Protein AF-A0A7Z9YW79-F1 (afdb_monomer)

Mean predicted aligned error: 13.98 Å

Sequence (131 aa):
MKKTGNQCSVFAILTVLTITLYAGISFAAVNHSIHIEWDYDQSSAPTGLELESYRLYEDGVQICEFDRPYDFEGDCVFVSDNGLYNFNLTAVFNDGSESPLSEAFPFLLGPKKANTGVILAVLGLLLNKSI

Nearest PDB structures (foldseek):
  2uve-assembly1_A  TM=6.563E-01  e=3.301E-03  Yersinia enterocolitica
  6q9m-assembly1_A  TM=6.237E-01  e=2.389E-03  Drosophila melanogaster
  6q9m-assembly2_B  TM=6.297E-01  e=2.559E-02  Drosophila melanogaster
  8fn9-assembly2_D  TM=6.567E-01  e=4.886E-02  Homo sapiens
  3d48-assembly1_R  TM=5.553E-01  e=1.309E+00  Homo sapiens

Foldseek 3Di:
DDDPPDPVPPVVVVVVVVVVVPPDPDQFWDKDKDKDFADDDQVPDPPPWGFQWKFKDWQRHTFDIGRDRPGRMDMGIGIDGFAKTWMWMWTAIPVRDIDDIDPTDIDTRDDPPPPPPDPPPPVPPPPDDDD

pLDDT: mean 79.61, std 21.06, range [38.88, 98.44]

Solvent-accessible surface area (backbone atoms only — not comparable to full-atom values): 8480 Å² total; per-residue (Å²): 138,83,88,87,81,66,78,73,60,58,60,57,51,58,55,54,56,59,58,58,74,67,70,69,86,76,70,70,64,40,83,47,75,47,78,51,73,61,86,78,70,74,84,74,50,58,93,95,53,48,77,41,26,34,39,37,23,52,77,82,42,79,65,46,73,44,77,52,62,87,58,50,61,51,78,44,71,41,77,44,54,70,42,78,43,41,33,33,41,27,47,28,29,74,86,74,49,67,51,74,72,47,81,71,47,78,47,75,43,65,78,77,78,74,81,82,73,72,86,71,69,73,82,70,72,83,81,80,79,91,130

Radius of gyration: 26.99 Å; Cα contacts (8 Å, |Δi|>4): 161; chains: 1; bounding box: 80×48×76 Å

Structure (mmCIF, N/CA/C/O backbone):
data_AF-A0A7Z9YW79-F1
#
_entry.id   AF-A0A7Z9YW79-F1
#
loop_
_atom_site.group_PDB
_atom_site.id
_atom_site.type_symbol
_atom_site.label_atom_id
_atom_site.label_alt_id
_atom_site.label_comp_id
_atom_site.label_asym_id
_atom_site.label_entity_id
_atom_site.label_seq_id
_atom_site.pdbx_PDB_ins_code
_atom_site.Cartn_x
_atom_site.Cartn_y
_atom_site.Cartn_z
_atom_site.occupancy
_atom_site.B_iso_or_equiv
_atom_site.auth_seq_id
_atom_site.auth_comp_id
_atom_site.auth_asym_id
_atom_site.auth_atom_id
_atom_site.pdbx_PDB_model_num
ATOM 1 N N . MET A 1 1 ? 9.057 -32.052 60.465 1.00 40.25 1 MET A N 1
ATOM 2 C CA . MET A 1 1 ? 8.273 -32.340 59.243 1.00 40.25 1 MET A CA 1
ATOM 3 C C . MET A 1 1 ? 7.544 -31.063 58.830 1.00 40.25 1 MET A C 1
ATOM 5 O O . MET A 1 1 ? 6.591 -30.682 59.493 1.00 40.25 1 MET A O 1
ATOM 9 N N . LYS A 1 2 ? 8.062 -30.326 57.836 1.00 44.72 2 LYS A N 1
ATOM 10 C CA . LYS A 1 2 ? 7.482 -29.058 57.352 1.00 44.72 2 LYS A CA 1
ATOM 11 C C . LYS A 1 2 ? 6.500 -29.362 56.218 1.00 44.72 2 LYS A C 1
ATOM 13 O O . LYS A 1 2 ? 6.879 -29.988 55.235 1.00 44.72 2 LYS A O 1
ATOM 18 N N . LYS A 1 3 ? 5.245 -28.940 56.383 1.00 45.25 3 LYS A N 1
ATOM 19 C CA . LYS A 1 3 ? 4.176 -29.051 55.383 1.00 45.25 3 LYS A CA 1
ATOM 20 C C . LYS A 1 3 ? 4.346 -27.912 54.369 1.00 45.25 3 LYS A C 1
ATOM 22 O O . LYS A 1 3 ? 3.938 -26.786 54.628 1.00 45.25 3 LYS A O 1
ATOM 27 N N . THR A 1 4 ? 4.987 -28.192 53.241 1.00 52.16 4 THR A N 1
ATOM 28 C CA . THR A 1 4 ? 5.019 -27.316 52.060 1.00 52.16 4 THR A CA 1
ATOM 29 C C . THR A 1 4 ? 4.019 -27.841 51.042 1.00 52.16 4 THR A C 1
ATOM 31 O O . THR A 1 4 ? 4.338 -28.687 50.217 1.00 52.16 4 THR A O 1
ATOM 34 N N . GLY A 1 5 ? 2.789 -27.350 51.123 1.00 55.81 5 GLY A N 1
ATOM 35 C CA . GLY A 1 5 ? 1.765 -27.540 50.104 1.00 55.81 5 GLY A CA 1
ATOM 36 C C . GLY A 1 5 ? 0.902 -26.293 50.107 1.00 55.81 5 GLY A C 1
ATOM 37 O O . GLY A 1 5 ? 0.227 -26.070 51.103 1.00 55.81 5 GLY A O 1
ATOM 38 N N . ASN A 1 6 ? 1.064 -25.443 49.083 1.00 52.88 6 ASN A N 1
ATOM 39 C CA . ASN A 1 6 ? 0.060 -24.488 48.566 1.00 52.88 6 ASN A CA 1
ATOM 40 C C . ASN A 1 6 ? 0.645 -23.409 47.629 1.00 52.88 6 ASN A C 1
ATOM 42 O O . ASN A 1 6 ? -0.121 -22.697 46.988 1.00 52.88 6 ASN A O 1
ATOM 46 N N . GLN A 1 7 ? 1.970 -23.288 47.472 1.00 54.00 7 GLN A N 1
ATOM 47 C CA . GLN A 1 7 ? 2.552 -22.230 46.623 1.00 54.00 7 GLN A CA 1
ATOM 48 C C . GLN A 1 7 ? 2.420 -22.453 45.106 1.00 54.00 7 GLN A C 1
ATOM 50 O O . GLN A 1 7 ? 2.498 -21.494 44.348 1.00 54.00 7 GLN A O 1
ATOM 55 N N . CYS A 1 8 ? 2.142 -23.677 44.650 1.00 51.34 8 CYS A N 1
ATOM 56 C C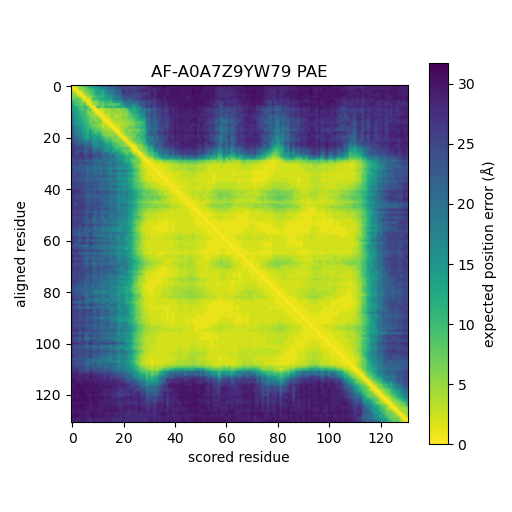A . CYS A 1 8 ? 1.945 -23.964 43.223 1.00 51.34 8 CYS A CA 1
ATOM 57 C C . CYS A 1 8 ? 0.544 -23.547 42.720 1.00 51.34 8 CYS A C 1
ATOM 59 O O . CYS A 1 8 ? 0.366 -23.246 41.546 1.00 51.34 8 CYS A O 1
ATOM 61 N N . SER A 1 9 ? -0.451 -23.471 43.616 1.00 54.72 9 SER A N 1
ATOM 62 C CA . SER A 1 9 ? -1.851 -23.231 43.235 1.00 54.72 9 SER A CA 1
ATOM 63 C C . SER A 1 9 ? -2.187 -21.754 43.014 1.00 54.72 9 SER A C 1
ATOM 65 O O . SER A 1 9 ? -3.084 -21.449 42.239 1.00 54.72 9 SER A O 1
ATOM 67 N N . VAL A 1 10 ? -1.491 -20.828 43.680 1.00 58.31 10 VAL A N 1
ATOM 68 C CA . VAL A 1 10 ? -1.829 -19.391 43.636 1.00 58.31 10 VAL A CA 1
ATOM 69 C C . VAL A 1 10 ? -1.317 -18.728 42.349 1.00 58.31 10 VAL A C 1
ATOM 71 O O . VAL A 1 10 ? -2.025 -17.921 41.752 1.00 58.31 10 VAL A O 1
ATOM 74 N N . PHE A 1 11 ? -0.133 -19.124 41.865 1.00 53.88 11 PHE A N 1
ATOM 75 C CA . PHE A 1 11 ? 0.433 -18.634 40.598 1.00 53.88 11 PHE A CA 1
ATOM 76 C C . PHE A 1 11 ? -0.348 -19.113 39.366 1.00 53.88 11 PHE A C 1
ATOM 78 O O . PHE A 1 11 ? -0.486 -18.367 38.396 1.00 53.88 11 PHE A O 1
ATOM 85 N N . ALA A 1 12 ? -0.905 -20.326 39.417 1.00 56.19 12 ALA A N 1
ATOM 86 C CA . ALA A 1 12 ? -1.736 -20.867 38.343 1.00 56.19 12 ALA A CA 1
ATOM 87 C C . ALA A 1 12 ? -3.083 -20.129 38.221 1.00 56.19 12 ALA A C 1
ATOM 89 O O . ALA A 1 12 ? -3.566 -19.898 37.121 1.00 56.19 12 ALA A O 1
ATOM 90 N N . ILE A 1 13 ? -3.678 -19.702 39.338 1.00 56.38 13 ILE A N 1
ATOM 91 C CA . ILE A 1 13 ? -4.966 -18.989 39.325 1.00 56.38 13 ILE A CA 1
ATOM 92 C C . ILE A 1 13 ? -4.789 -17.537 38.851 1.00 56.38 13 ILE A C 1
ATOM 94 O O . ILE A 1 13 ? -5.606 -17.040 38.078 1.00 56.38 13 ILE A O 1
ATOM 98 N N . LEU A 1 14 ? -3.704 -16.867 39.261 1.00 55.09 14 LEU A N 1
ATOM 99 C CA . LEU A 1 14 ? -3.438 -15.473 38.882 1.00 55.09 14 LEU A CA 1
ATOM 100 C C . LEU A 1 14 ? -3.125 -15.312 37.383 1.00 55.09 14 LEU A C 1
ATOM 102 O O . LEU A 1 14 ? -3.473 -14.291 36.801 1.00 55.09 14 LEU A O 1
ATOM 106 N N . THR A 1 15 ? -2.504 -16.320 36.760 1.00 56.28 15 THR A N 1
ATOM 107 C CA . THR A 1 15 ? -2.198 -16.337 35.316 1.00 56.28 15 THR A CA 1
ATOM 108 C C . THR A 1 15 ? -3.417 -16.666 34.453 1.00 56.28 15 THR A C 1
ATOM 110 O O . THR A 1 15 ? -3.565 -16.111 33.370 1.00 56.28 15 THR A O 1
ATOM 113 N N . VAL A 1 16 ? -4.336 -17.507 34.935 1.00 57.16 16 VAL A N 1
ATOM 114 C CA . VAL A 1 16 ? -5.596 -17.795 34.227 1.00 57.16 16 VAL A CA 1
ATOM 115 C C . VAL A 1 16 ? -6.526 -16.573 34.221 1.00 57.16 16 VAL A C 1
ATOM 117 O O . VAL A 1 16 ? -7.151 -16.294 33.200 1.00 57.16 16 VAL A O 1
ATOM 120 N N . LEU A 1 17 ? -6.570 -15.796 35.313 1.00 55.25 17 LEU A N 1
ATOM 121 C CA . LEU A 1 17 ? -7.450 -14.624 35.424 1.00 55.25 17 LEU A CA 1
ATOM 122 C C . LEU A 1 17 ? -7.054 -13.473 34.475 1.00 55.25 17 LEU A C 1
ATOM 124 O O . LEU A 1 17 ? -7.922 -12.795 33.923 1.00 55.25 17 LEU A O 1
ATOM 128 N N . THR A 1 18 ? -5.752 -13.259 34.260 1.00 55.28 18 THR A N 1
ATOM 129 C CA . THR A 1 18 ? -5.232 -12.232 33.339 1.00 55.28 18 THR A CA 1
ATOM 130 C C . THR A 1 18 ? -5.435 -12.594 31.870 1.00 55.28 18 THR A C 1
ATOM 132 O O . THR A 1 18 ? -5.674 -11.698 31.065 1.00 55.28 18 THR A O 1
ATOM 135 N N . ILE A 1 19 ? -5.420 -13.885 31.517 1.00 55.50 19 ILE A N 1
ATOM 136 C CA . ILE A 1 19 ? -5.694 -14.350 30.146 1.00 55.50 19 ILE A CA 1
ATOM 137 C C . ILE A 1 19 ? -7.188 -14.205 29.802 1.00 55.50 19 ILE A C 1
ATOM 139 O O . ILE A 1 19 ? -7.526 -13.833 28.682 1.00 55.50 19 ILE A O 1
ATOM 143 N N . THR A 1 20 ? -8.099 -14.413 30.762 1.00 53.06 20 THR A N 1
ATOM 144 C CA . THR A 1 20 ? -9.549 -14.269 30.520 1.00 53.06 20 THR A CA 1
ATOM 145 C C . THR A 1 20 ? -10.034 -12.824 30.377 1.00 53.06 20 THR A C 1
ATOM 147 O O . THR A 1 20 ? -11.061 -12.602 29.746 1.00 53.06 20 THR A O 1
ATOM 150 N N . LEU A 1 21 ? -9.314 -11.834 30.917 1.00 50.28 21 LEU A N 1
ATOM 151 C CA . LEU A 1 21 ? -9.685 -10.412 30.800 1.00 50.28 21 LEU A CA 1
ATOM 152 C C . LEU A 1 21 ? -9.314 -9.785 29.446 1.00 50.28 21 LEU A C 1
ATOM 154 O O . LEU A 1 21 ? -9.836 -8.728 29.110 1.00 50.28 21 LEU A O 1
ATOM 158 N N . TYR A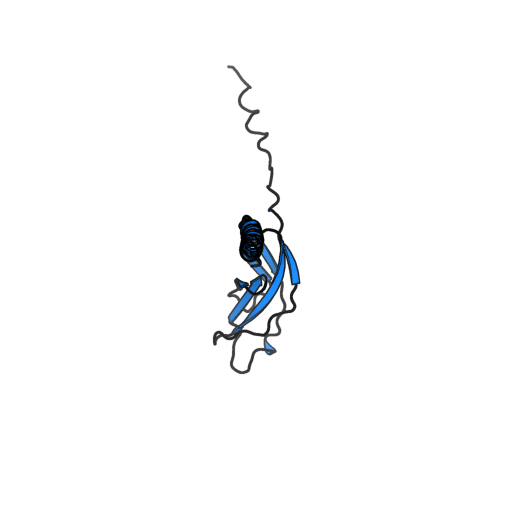 1 22 ? -8.445 -10.431 28.666 1.00 53.16 22 TYR A N 1
ATOM 159 C CA . TYR A 1 22 ? -8.101 -10.001 27.305 1.00 53.16 22 TYR A CA 1
ATOM 160 C C . TYR A 1 22 ? -9.039 -10.574 26.231 1.00 53.16 22 TYR A C 1
ATOM 162 O O . TYR A 1 22 ? -8.987 -10.155 25.075 1.00 53.16 22 TYR A O 1
ATOM 170 N N . ALA A 1 23 ? -9.910 -11.519 26.594 1.00 51.09 23 ALA A N 1
ATOM 171 C CA . ALA A 1 23 ? -10.874 -12.109 25.679 1.00 51.09 23 ALA A CA 1
ATOM 172 C C . ALA A 1 23 ? -12.115 -11.212 25.556 1.00 51.09 23 ALA A C 1
ATOM 174 O O . ALA A 1 23 ? -13.096 -11.390 26.273 1.00 51.09 23 ALA A O 1
ATOM 175 N N . GLY A 1 24 ? -12.088 -10.271 24.611 1.00 53.84 24 GLY A N 1
ATOM 176 C CA . GLY A 1 24 ? -13.335 -9.818 23.991 1.00 53.84 24 GLY A CA 1
ATOM 177 C C . GLY A 1 24 ? -13.609 -8.323 23.974 1.00 53.84 24 GLY A C 1
ATOM 178 O O . GLY A 1 24 ? -14.768 -7.935 24.101 1.00 53.84 24 GLY A O 1
ATOM 179 N N . ILE A 1 25 ? -12.607 -7.479 23.716 1.00 56.47 25 ILE A N 1
ATOM 180 C CA . ILE A 1 25 ? -12.920 -6.180 23.108 1.00 56.47 25 ILE A CA 1
ATOM 181 C C . ILE A 1 25 ? -13.177 -6.455 21.622 1.00 56.47 25 ILE A C 1
ATOM 183 O O . ILE A 1 25 ? -12.267 -6.434 20.803 1.00 56.47 25 ILE A O 1
ATOM 187 N N . SER A 1 26 ? -14.409 -6.853 21.295 1.00 52.91 26 SER A N 1
ATOM 188 C CA . SER A 1 26 ? -14.853 -6.915 19.902 1.00 52.91 26 SER A CA 1
ATOM 189 C C . SER A 1 26 ? -15.113 -5.485 19.461 1.00 52.91 26 SER A C 1
ATOM 191 O O . SER A 1 26 ? -16.156 -4.912 19.778 1.00 52.91 26 SER A O 1
ATOM 193 N N . PHE A 1 27 ? -14.138 -4.886 18.792 1.00 61.09 27 PHE A N 1
ATOM 194 C CA . PHE A 1 27 ? -14.413 -3.717 17.980 1.00 61.09 27 PHE A CA 1
ATOM 195 C C . PHE A 1 27 ? -15.235 -4.195 16.774 1.00 61.09 27 PHE A C 1
ATOM 197 O O . PHE A 1 27 ? -15.051 -5.302 16.262 1.00 61.09 27 PHE A O 1
ATOM 204 N N . ALA A 1 28 ? -16.295 -3.451 16.465 1.00 69.69 28 ALA A N 1
ATOM 205 C CA . ALA A 1 28 ? -17.167 -3.791 15.358 1.00 69.69 28 ALA A CA 1
ATOM 206 C C . ALA A 1 28 ? -16.538 -3.230 14.086 1.00 69.69 28 ALA A C 1
ATOM 208 O O . ALA A 1 28 ? -16.576 -2.014 13.883 1.00 69.69 28 ALA A O 1
ATOM 209 N N . ALA A 1 29 ? -16.016 -4.119 13.245 1.00 79.94 29 ALA A N 1
ATOM 210 C CA . ALA A 1 29 ? -15.476 -3.730 11.959 1.00 79.94 29 ALA A CA 1
ATOM 211 C C . ALA A 1 29 ? -16.606 -3.183 11.074 1.00 79.94 29 ALA A C 1
ATOM 213 O O . ALA A 1 29 ? -17.681 -3.785 10.953 1.00 79.94 29 ALA A O 1
ATOM 214 N N . VAL A 1 30 ? -16.386 -2.016 10.476 1.00 89.31 30 VAL A N 1
ATOM 215 C CA . VAL A 1 30 ? -17.356 -1.315 9.629 1.00 89.31 30 VAL A CA 1
ATOM 216 C C . VAL A 1 30 ? -16.716 -0.922 8.302 1.00 89.31 30 VAL A C 1
ATOM 218 O O . VAL A 1 30 ? -15.499 -0.841 8.169 1.00 89.31 30 VAL A O 1
ATOM 221 N N . ASN A 1 31 ? -17.551 -0.670 7.292 1.00 93.25 31 ASN A N 1
ATOM 222 C CA . ASN A 1 31 ? -17.069 -0.187 6.001 1.00 93.25 31 ASN A CA 1
ATOM 223 C C . ASN A 1 31 ? -16.597 1.267 6.112 1.00 93.25 31 ASN A C 1
ATOM 225 O O . ASN A 1 31 ? -17.409 2.180 6.323 1.00 93.25 31 ASN A O 1
ATOM 229 N N . HIS A 1 32 ? -15.313 1.483 5.863 1.00 93.81 32 HIS A N 1
ATOM 230 C CA . HIS A 1 32 ? -14.705 2.787 5.659 1.00 93.81 32 HIS A CA 1
ATOM 231 C C . HIS A 1 32 ? -14.520 3.062 4.167 1.00 93.81 32 HIS A C 1
ATOM 233 O O . HIS A 1 32 ? -14.537 2.158 3.338 1.00 93.81 32 HIS A O 1
ATOM 239 N N . SER A 1 33 ? -14.430 4.344 3.823 1.00 93.88 33 SER A N 1
ATOM 240 C CA . SER A 1 33 ? -14.059 4.803 2.487 1.00 93.88 33 SER A CA 1
ATOM 241 C C . SER A 1 33 ? -12.957 5.823 2.680 1.00 93.88 33 SER A C 1
ATOM 243 O O . SER A 1 33 ? -13.149 6.754 3.467 1.00 93.88 33 SER A O 1
ATOM 245 N N . ILE A 1 34 ? -11.838 5.643 1.995 1.00 94.56 34 ILE A N 1
ATOM 246 C CA . ILE A 1 34 ? -10.727 6.589 1.991 1.00 94.56 34 ILE A CA 1
ATOM 247 C C . ILE A 1 34 ? -10.480 7.043 0.557 1.00 94.56 34 ILE A C 1
ATOM 249 O O . ILE A 1 34 ? -10.498 6.224 -0.358 1.00 94.56 34 ILE A O 1
ATOM 253 N N . HIS A 1 35 ? -10.295 8.347 0.393 1.00 96.38 35 HIS A N 1
ATOM 254 C CA . HIS A 1 35 ? -9.758 8.943 -0.818 1.00 96.38 35 HIS A CA 1
ATOM 255 C C . HIS A 1 35 ? -8.305 9.290 -0.523 1.00 96.38 35 HIS A C 1
ATOM 257 O O . HIS A 1 35 ? -8.034 9.915 0.509 1.00 96.38 35 HIS A O 1
ATOM 263 N N . ILE A 1 36 ? -7.388 8.861 -1.379 1.00 96.44 36 ILE A N 1
ATOM 264 C CA . ILE A 1 36 ? -5.969 9.171 -1.241 1.00 96.44 36 ILE A CA 1
ATOM 265 C C . ILE A 1 36 ? -5.447 9.775 -2.536 1.00 96.44 36 ILE A C 1
ATOM 267 O O . ILE A 1 36 ? -5.897 9.412 -3.618 1.00 96.44 36 ILE A O 1
ATOM 271 N N . GLU A 1 37 ? -4.467 10.654 -2.392 1.00 97.25 37 GLU A N 1
ATOM 272 C CA . GLU A 1 37 ? -3.681 11.230 -3.476 1.00 97.25 37 GLU A CA 1
ATOM 273 C C . GLU A 1 37 ? -2.216 10.862 -3.222 1.00 97.25 37 GLU A C 1
ATOM 275 O O . GLU A 1 37 ? -1.778 10.808 -2.066 1.00 97.25 37 GLU A O 1
ATOM 280 N N . TRP A 1 38 ? -1.457 10.582 -4.275 1.00 96.75 38 TRP A N 1
ATOM 281 C CA . TRP A 1 38 ? -0.049 10.203 -4.173 1.00 96.75 38 TRP A CA 1
ATOM 282 C C . TRP A 1 38 ? 0.771 10.772 -5.329 1.00 96.75 38 TRP A C 1
ATOM 284 O O . TRP A 1 38 ? 0.240 11.221 -6.336 1.00 96.75 38 TRP A O 1
ATOM 294 N N . ASP A 1 39 ? 2.091 10.737 -5.178 1.00 95.00 39 ASP A N 1
ATOM 295 C CA . ASP A 1 39 ? 3.045 11.074 -6.232 1.00 95.00 39 ASP A CA 1
ATOM 296 C C . ASP A 1 39 ? 4.044 9.923 -6.385 1.00 95.00 39 ASP A C 1
ATOM 298 O O . ASP A 1 39 ? 4.385 9.246 -5.409 1.00 95.00 39 ASP A O 1
ATOM 302 N N . TYR A 1 40 ? 4.487 9.673 -7.615 1.00 94.44 40 TYR A N 1
ATOM 303 C CA . TYR A 1 40 ? 5.429 8.602 -7.919 1.00 94.44 40 TYR A CA 1
ATOM 304 C C . TYR A 1 40 ? 6.273 8.935 -9.148 1.00 94.44 40 TYR A C 1
ATOM 306 O O . TYR A 1 40 ? 5.766 9.088 -10.261 1.00 94.44 40 TYR A O 1
ATOM 314 N N . ASP A 1 41 ? 7.591 8.968 -8.960 1.00 91.94 41 ASP A N 1
ATOM 315 C CA . ASP A 1 41 ? 8.538 9.124 -10.057 1.00 91.94 41 ASP A CA 1
ATOM 316 C C . ASP A 1 41 ? 8.686 7.798 -10.817 1.00 91.94 41 ASP A C 1
ATOM 318 O O . ASP A 1 41 ? 9.426 6.906 -10.399 1.00 91.94 41 ASP A O 1
ATOM 322 N N . GLN A 1 42 ? 8.015 7.670 -11.964 1.00 86.44 42 GLN A N 1
ATOM 323 C CA . GLN A 1 42 ? 8.102 6.475 -12.813 1.00 86.44 42 GLN A CA 1
ATOM 324 C C . GLN A 1 42 ? 9.530 6.180 -13.304 1.00 86.44 42 GLN A C 1
ATOM 326 O O . GLN A 1 42 ? 9.835 5.034 -13.628 1.00 86.44 42 GLN A O 1
ATOM 331 N N . SER A 1 43 ? 10.430 7.172 -13.325 1.00 88.62 43 SER A N 1
ATOM 332 C CA . SER A 1 43 ? 11.837 6.944 -13.679 1.00 88.62 43 SER A CA 1
ATOM 333 C C . SER A 1 43 ? 12.629 6.217 -12.586 1.00 88.62 43 SER A C 1
ATOM 335 O O . SER A 1 43 ? 13.718 5.708 -12.854 1.00 88.62 43 SER A O 1
ATOM 337 N N . SER A 1 44 ? 12.066 6.112 -11.378 1.00 89.06 44 SER A N 1
ATOM 338 C CA . SER A 1 44 ? 12.626 5.334 -10.269 1.00 89.06 44 SER A CA 1
ATOM 339 C C . SER A 1 44 ? 12.353 3.827 -10.369 1.00 89.06 44 SER A C 1
ATOM 341 O O . SER A 1 44 ? 12.900 3.059 -9.572 1.00 89.06 44 SER A O 1
ATOM 343 N N . ALA A 1 45 ? 11.543 3.389 -11.340 1.00 92.38 45 ALA A N 1
ATOM 344 C CA . ALA A 1 45 ? 11.274 1.975 -11.568 1.00 92.38 45 ALA A CA 1
ATOM 345 C C . ALA A 1 45 ? 12.578 1.201 -11.873 1.00 92.38 45 ALA A C 1
ATOM 347 O O . ALA A 1 45 ? 13.449 1.704 -12.597 1.00 92.38 45 ALA A O 1
ATOM 348 N N . PRO A 1 46 ? 12.746 -0.030 -11.349 1.00 94.44 46 PRO A N 1
ATOM 349 C CA . PRO A 1 46 ? 13.904 -0.857 -11.668 1.00 94.44 46 PRO A CA 1
ATOM 350 C C . PRO A 1 46 ? 14.049 -1.092 -13.176 1.00 94.44 46 PRO A C 1
ATOM 352 O O . PRO A 1 46 ? 13.074 -1.191 -13.919 1.00 94.44 46 PRO A O 1
ATOM 355 N N . THR A 1 47 ? 15.292 -1.211 -13.648 1.00 95.31 47 THR A N 1
ATOM 356 C CA . THR A 1 47 ? 15.567 -1.393 -15.079 1.00 95.31 47 THR A CA 1
ATOM 357 C C . THR A 1 47 ? 14.891 -2.651 -15.625 1.00 95.31 47 THR A C 1
ATOM 359 O O . THR A 1 47 ? 15.198 -3.759 -15.192 1.00 95.31 47 THR A O 1
ATOM 362 N N . GLY A 1 48 ? 14.036 -2.470 -16.633 1.00 94.56 48 GLY A N 1
ATOM 363 C CA . GLY A 1 48 ? 13.318 -3.560 -17.298 1.00 94.56 48 GLY A CA 1
ATOM 364 C C . GLY A 1 48 ? 11.977 -3.921 -16.659 1.00 94.56 48 GLY A C 1
ATOM 365 O O . GLY A 1 48 ? 11.338 -4.851 -17.146 1.00 94.56 48 GLY A O 1
ATOM 366 N N . LEU A 1 49 ? 11.554 -3.196 -15.620 1.00 96.00 49 LEU A N 1
ATOM 367 C CA . LEU A 1 49 ? 10.237 -3.332 -15.012 1.00 96.00 49 LEU A CA 1
ATOM 368 C C . LEU A 1 49 ? 9.342 -2.151 -15.379 1.00 96.00 49 LEU A C 1
ATOM 370 O O . LEU A 1 49 ? 9.802 -1.017 -15.521 1.00 96.00 49 LEU A O 1
ATOM 374 N N . GLU A 1 50 ? 8.055 -2.439 -15.521 1.00 95.00 50 GLU A N 1
ATOM 375 C CA . GLU A 1 50 ? 7.017 -1.447 -15.792 1.00 95.00 50 GLU A CA 1
ATOM 376 C C . GLU A 1 50 ? 6.076 -1.376 -14.592 1.00 95.00 50 GLU A C 1
ATOM 378 O O . GLU A 1 50 ? 5.752 -2.401 -13.993 1.00 95.00 50 GLU A O 1
ATOM 383 N N . LEU A 1 51 ? 5.662 -0.163 -14.228 1.00 96.56 51 LEU A N 1
ATOM 384 C CA . LEU A 1 51 ? 4.666 0.063 -13.186 1.00 96.56 51 LEU A CA 1
ATOM 385 C C . LEU A 1 51 ? 3.301 -0.470 -13.651 1.00 96.56 51 LEU A C 1
ATOM 387 O O . LEU A 1 51 ? 2.822 -0.079 -14.715 1.00 96.56 51 LEU A O 1
ATOM 391 N N . GLU A 1 52 ? 2.676 -1.321 -12.842 1.00 96.81 52 GLU A N 1
ATOM 392 C CA . GLU A 1 52 ? 1.400 -1.975 -13.152 1.00 96.81 52 GLU A CA 1
ATOM 393 C C . GLU A 1 52 ? 0.265 -1.487 -12.247 1.00 96.81 52 GLU A C 1
ATOM 395 O O . GLU A 1 52 ? -0.819 -1.174 -12.737 1.00 96.81 52 GLU A O 1
ATOM 400 N N . SER A 1 53 ? 0.505 -1.374 -10.940 1.00 97.69 53 SER A N 1
ATOM 401 C CA . SER A 1 53 ? -0.520 -0.968 -9.974 1.00 97.69 53 SER A CA 1
ATOM 402 C C . SER A 1 53 ? 0.089 -0.331 -8.721 1.00 97.69 53 SER A C 1
ATOM 404 O O . SER A 1 53 ? 1.309 -0.207 -8.589 1.00 97.69 53 SER A O 1
ATOM 406 N N . TYR A 1 54 ? -0.763 0.086 -7.786 1.00 98.31 54 TYR A N 1
ATOM 407 C CA . TYR A 1 54 ? -0.365 0.540 -6.455 1.00 98.31 54 TYR A CA 1
ATOM 408 C C . TYR A 1 54 ? -1.117 -0.224 -5.368 1.00 98.31 54 TYR A C 1
ATOM 410 O O . TYR A 1 54 ? -2.322 -0.425 -5.489 1.00 98.31 54 TYR A O 1
ATOM 418 N N . ARG A 1 55 ? -0.456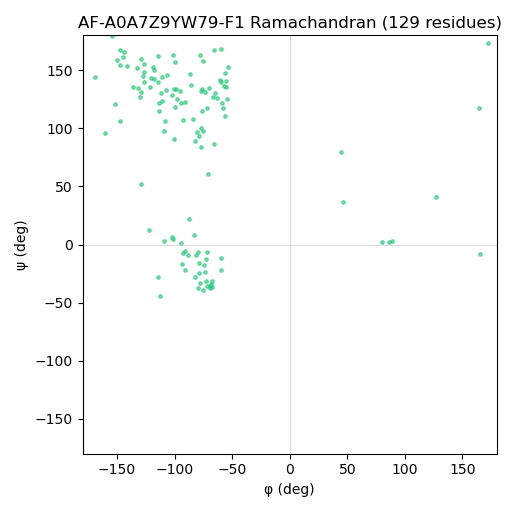 -0.593 -4.266 1.00 98.38 55 ARG A N 1
ATOM 419 C CA . ARG A 1 55 ? -1.103 -1.245 -3.110 1.00 98.38 55 ARG A CA 1
ATOM 420 C C . ARG A 1 55 ? -1.114 -0.341 -1.894 1.00 98.38 55 ARG A C 1
ATOM 422 O O . ARG A 1 55 ? -0.073 0.190 -1.511 1.00 98.38 55 ARG A O 1
ATOM 429 N N . LEU A 1 56 ? -2.286 -0.212 -1.277 1.00 98.38 56 LEU A N 1
ATOM 430 C CA . LEU A 1 56 ? -2.495 0.508 -0.024 1.00 98.38 56 LEU A CA 1
ATOM 431 C C . LEU A 1 56 ? -2.527 -0.474 1.146 1.00 98.38 56 LEU A C 1
ATOM 433 O O . LEU A 1 56 ? -3.239 -1.482 1.107 1.00 98.38 56 LEU A O 1
ATOM 437 N N . TYR A 1 57 ? -1.806 -0.123 2.201 1.00 98.44 57 TYR A N 1
ATOM 438 C CA . TYR A 1 57 ? -1.672 -0.898 3.423 1.00 98.44 57 TYR A CA 1
ATOM 439 C C . TYR A 1 57 ? -2.212 -0.123 4.625 1.00 98.44 57 TYR A C 1
ATOM 441 O O . TYR A 1 57 ? -1.983 1.079 4.723 1.00 98.44 57 TYR A O 1
ATOM 449 N N . GLU A 1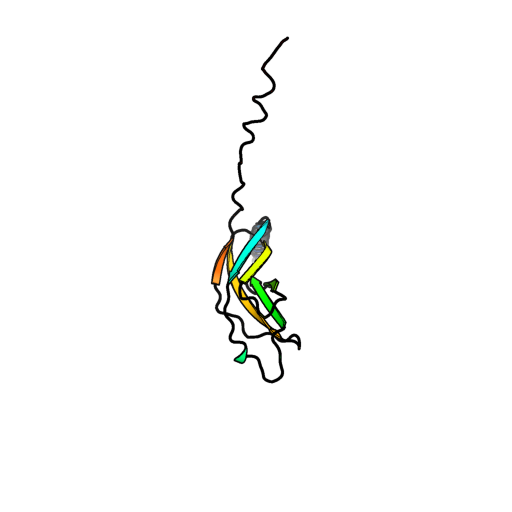 58 ? -2.864 -0.826 5.548 1.00 98.06 58 GLU A N 1
ATOM 450 C CA . GLU A 1 58 ? -3.274 -0.370 6.880 1.00 98.06 58 GLU A CA 1
ATOM 451 C C . GLU A 1 58 ? -2.485 -1.167 7.927 1.00 98.06 58 GLU A C 1
ATOM 453 O O . GLU A 1 58 ? -2.607 -2.390 7.991 1.00 98.06 58 GLU A O 1
ATOM 458 N N . ASP A 1 59 ? -1.621 -0.501 8.699 1.00 97.06 59 ASP A N 1
ATOM 459 C CA . ASP A 1 59 ? -0.712 -1.121 9.680 1.00 97.06 59 ASP A CA 1
ATOM 460 C C . ASP A 1 59 ? 0.041 -2.358 9.126 1.00 97.06 59 ASP A C 1
ATOM 462 O O . ASP A 1 59 ? 0.297 -3.346 9.817 1.00 97.06 59 ASP A O 1
ATOM 466 N N . GLY A 1 60 ? 0.412 -2.293 7.842 1.00 96.69 60 GLY A N 1
ATOM 467 C CA . GLY A 1 60 ? 1.136 -3.348 7.126 1.00 96.69 60 GLY A CA 1
ATOM 468 C C . GLY A 1 60 ? 0.262 -4.442 6.502 1.00 96.69 60 GLY A C 1
ATOM 469 O O . GLY A 1 60 ? 0.801 -5.362 5.890 1.00 96.69 60 GLY A O 1
ATOM 470 N N . VAL A 1 61 ? -1.065 -4.354 6.605 1.00 97.06 61 VAL A N 1
ATOM 471 C CA . VAL A 1 61 ? -2.012 -5.267 5.945 1.00 97.06 61 VAL A CA 1
ATOM 472 C C . VAL A 1 61 ? -2.533 -4.625 4.663 1.00 97.06 61 VAL A C 1
ATOM 474 O O . VAL A 1 61 ? -3.058 -3.519 4.705 1.00 97.06 61 VAL A O 1
ATOM 477 N N . GLN A 1 62 ? -2.406 -5.303 3.519 1.00 97.75 62 GLN A N 1
ATOM 478 C CA . GLN A 1 62 ? -2.948 -4.804 2.252 1.00 97.75 62 GLN A CA 1
ATOM 479 C C . GLN A 1 62 ? -4.478 -4.713 2.336 1.00 97.75 62 GLN A C 1
ATOM 481 O O . GLN A 1 62 ? -5.142 -5.714 2.614 1.00 97.75 62 GLN A O 1
ATOM 486 N N . ILE A 1 63 ? -5.030 -3.535 2.044 1.00 97.50 63 ILE A N 1
ATOM 487 C CA . ILE A 1 63 ? -6.480 -3.282 2.066 1.00 97.50 63 ILE A CA 1
ATOM 488 C C . ILE A 1 63 ? -7.063 -2.975 0.685 1.00 97.50 63 ILE A C 1
ATOM 490 O O . ILE A 1 63 ? -8.230 -3.279 0.448 1.00 97.50 63 ILE A O 1
ATOM 494 N N . CYS A 1 64 ? -6.268 -2.414 -0.230 1.00 97.50 64 CYS A N 1
ATOM 495 C CA . CYS A 1 64 ? -6.697 -2.067 -1.584 1.00 97.50 64 CYS A CA 1
ATOM 496 C C . CYS A 1 64 ? -5.548 -2.151 -2.588 1.00 97.50 64 CYS A C 1
ATOM 498 O O . CYS A 1 64 ? -4.374 -2.065 -2.226 1.00 97.50 64 CYS A O 1
ATOM 500 N N . GLU A 1 65 ? -5.918 -2.286 -3.859 1.00 97.94 65 GLU A N 1
ATOM 501 C CA . GLU A 1 65 ? -5.022 -2.185 -5.007 1.00 97.94 65 GLU A CA 1
ATOM 502 C C . GLU A 1 65 ? -5.649 -1.256 -6.058 1.00 97.94 65 GLU A C 1
ATOM 504 O O . GLU A 1 65 ? -6.848 -1.349 -6.328 1.00 97.94 65 GLU A O 1
ATOM 509 N N . PHE A 1 66 ? -4.848 -0.347 -6.613 1.00 97.88 66 PHE A N 1
ATOM 510 C CA . PHE A 1 66 ? -5.218 0.593 -7.668 1.00 97.88 66 PHE A CA 1
ATOM 511 C C . PHE A 1 66 ? -4.534 0.159 -8.966 1.00 97.88 66 PHE A C 1
ATOM 513 O O . PHE A 1 66 ? -3.328 0.325 -9.122 1.00 97.88 66 PHE A O 1
ATOM 520 N N . ASP A 1 67 ? -5.304 -0.403 -9.893 1.00 96.75 67 ASP A N 1
ATOM 521 C CA . ASP A 1 67 ? -4.847 -1.051 -11.134 1.00 96.75 67 ASP A CA 1
ATOM 522 C C . ASP A 1 67 ? -4.568 -0.079 -12.295 1.00 96.75 67 ASP A C 1
ATOM 524 O O . ASP A 1 67 ? -4.339 -0.494 -13.432 1.00 96.75 67 ASP A O 1
ATOM 528 N N . ARG A 1 68 ? -4.605 1.229 -12.024 1.00 95.38 68 ARG A N 1
ATOM 529 C CA . ARG A 1 68 ? -4.332 2.283 -13.005 1.00 95.38 68 ARG A CA 1
ATOM 530 C C . ARG A 1 68 ? -2.992 2.948 -12.673 1.00 95.38 68 ARG A C 1
ATOM 532 O O . ARG A 1 68 ? -2.962 3.855 -11.846 1.00 95.38 68 ARG A O 1
ATOM 539 N N . PRO A 1 69 ? -1.881 2.552 -13.324 1.00 93.31 69 PRO A N 1
ATOM 540 C CA . PRO A 1 69 ? -0.528 2.992 -12.956 1.00 93.31 69 PRO A CA 1
ATOM 541 C C . PRO A 1 69 ? -0.226 4.460 -13.299 1.00 93.31 69 PRO A C 1
ATOM 543 O O . PRO A 1 69 ? 0.841 4.973 -12.973 1.00 93.31 69 PRO A O 1
ATOM 546 N N . TYR A 1 70 ? -1.145 5.137 -13.991 1.00 92.81 70 TYR A N 1
ATOM 547 C CA . TYR A 1 70 ? -1.040 6.554 -14.352 1.00 92.81 70 TYR A CA 1
ATOM 548 C C . TYR A 1 70 ? -2.012 7.443 -13.570 1.00 92.81 70 TYR A C 1
ATOM 550 O O . TYR A 1 70 ? -2.064 8.647 -13.822 1.00 92.81 70 TYR A O 1
ATOM 558 N N . ASP A 1 71 ? -2.774 6.860 -12.643 1.00 95.00 71 ASP A N 1
ATOM 559 C CA . ASP A 1 71 ? -3.576 7.617 -11.694 1.00 95.00 71 ASP A CA 1
ATOM 560 C C . ASP A 1 71 ? -2.717 7.978 -10.479 1.00 95.00 71 ASP A C 1
ATOM 562 O O . ASP A 1 71 ? -1.842 7.221 -10.058 1.00 95.00 71 ASP A O 1
ATOM 566 N N . PHE A 1 72 ? -3.003 9.149 -9.920 1.00 95.50 72 PHE A N 1
ATOM 567 C CA . PHE A 1 72 ? -2.344 9.704 -8.736 1.00 95.50 72 PHE A CA 1
ATOM 568 C C . PHE A 1 72 ? -3.350 9.990 -7.617 1.00 95.50 72 PHE A C 1
ATOM 570 O O . PHE A 1 72 ? -3.045 10.671 -6.643 1.00 95.50 72 PHE A O 1
ATOM 577 N N . GLU A 1 73 ? -4.568 9.478 -7.777 1.00 97.38 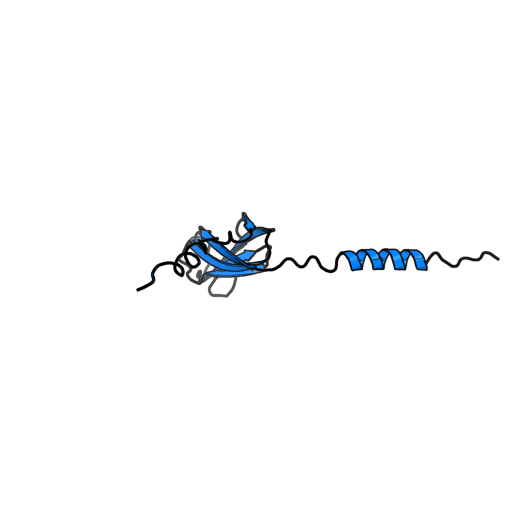73 GLU A N 1
ATOM 578 C CA . GLU A 1 73 ? -5.652 9.559 -6.814 1.00 97.38 73 GLU A CA 1
ATOM 579 C C . GLU A 1 73 ? -6.518 8.301 -6.900 1.00 97.38 73 GLU A C 1
ATOM 581 O O . GLU A 1 73 ? -6.589 7.635 -7.938 1.00 97.38 73 GLU A O 1
ATOM 586 N N . GLY A 1 74 ? -7.191 7.958 -5.806 1.00 97.00 74 GLY A N 1
ATOM 587 C CA . GLY A 1 74 ? -7.992 6.746 -5.760 1.00 97.00 74 GLY A CA 1
ATOM 588 C C . GLY A 1 74 ? -8.883 6.655 -4.534 1.00 97.00 74 GLY A C 1
ATOM 589 O O . GLY A 1 74 ? -8.508 7.041 -3.427 1.00 97.00 74 GLY A O 1
ATOM 590 N N . ASP A 1 75 ? -10.069 6.088 -4.744 1.00 96.81 75 ASP A N 1
ATOM 591 C CA . ASP A 1 75 ? -11.012 5.751 -3.686 1.00 96.81 75 ASP A CA 1
ATOM 592 C C . ASP A 1 75 ? -10.930 4.260 -3.352 1.00 96.81 75 ASP A C 1
ATOM 594 O O . ASP A 1 75 ? -10.962 3.399 -4.232 1.00 96.81 75 ASP A O 1
ATOM 598 N N . CYS A 1 76 ? -10.882 3.951 -2.062 1.00 95.38 76 CYS A N 1
ATOM 599 C CA . CYS A 1 76 ? -10.818 2.594 -1.539 1.00 95.38 76 CYS A CA 1
ATOM 600 C C . CYS A 1 76 ? -11.900 2.399 -0.474 1.00 95.38 76 CYS A C 1
ATOM 602 O O . CYS A 1 76 ? -12.039 3.212 0.444 1.00 95.38 76 CYS A O 1
ATOM 604 N N . VAL A 1 77 ? -12.665 1.309 -0.585 1.00 95.94 77 VAL A N 1
ATOM 605 C CA . VAL A 1 77 ? -13.637 0.877 0.427 1.00 95.94 77 VAL A CA 1
ATOM 606 C C . VAL A 1 77 ? -13.130 -0.405 1.066 1.00 95.94 77 VAL A C 1
ATOM 608 O O . VAL A 1 77 ? -12.902 -1.391 0.373 1.00 95.94 77 VAL A O 1
ATOM 611 N N . PHE A 1 78 ? -12.989 -0.395 2.386 1.00 95.44 78 PHE A N 1
ATOM 612 C CA . PHE A 1 78 ? -12.417 -1.499 3.152 1.00 95.44 78 PHE A CA 1
ATOM 613 C C . PHE A 1 78 ? -13.115 -1.635 4.507 1.00 95.44 78 PHE A C 1
ATOM 615 O O . PHE A 1 78 ? -13.806 -0.721 4.968 1.00 95.44 78 PHE A O 1
ATOM 622 N N . VAL A 1 79 ? -12.971 -2.804 5.127 1.00 94.19 79 VAL A N 1
ATOM 623 C CA . VAL A 1 79 ? -13.546 -3.113 6.439 1.00 94.19 79 VAL A CA 1
ATOM 624 C C . VAL A 1 79 ? -12.453 -2.962 7.485 1.00 94.19 79 VAL A C 1
ATOM 626 O O . VAL A 1 79 ? -11.476 -3.702 7.442 1.00 94.19 79 VAL A O 1
ATOM 629 N N . SER A 1 80 ? -12.642 -2.040 8.424 1.00 94.00 80 SER A N 1
ATOM 630 C CA . SER A 1 80 ? -11.756 -1.875 9.577 1.00 94.00 80 SER A CA 1
ATOM 631 C C . SER A 1 80 ? -12.542 -1.391 10.797 1.00 94.00 80 SER A C 1
ATOM 633 O O . SER A 1 80 ? -13.719 -1.031 10.703 1.00 94.00 80 SER A O 1
ATOM 635 N N . ASP A 1 81 ? -11.908 -1.446 11.958 1.00 92.56 81 ASP A N 1
ATOM 636 C CA . ASP A 1 81 ? -12.428 -0.868 13.185 1.00 92.56 81 ASP A CA 1
ATOM 637 C C . ASP A 1 81 ? -12.215 0.655 13.206 1.00 92.56 81 ASP A C 1
ATOM 639 O O . ASP A 1 81 ? -11.410 1.227 12.473 1.00 92.56 81 ASP A O 1
ATOM 643 N N . ASN A 1 82 ? -12.942 1.348 14.086 1.00 92.12 82 ASN A N 1
ATOM 644 C CA . ASN A 1 82 ? -12.649 2.757 14.340 1.00 92.12 82 ASN A CA 1
ATOM 645 C C . ASN A 1 82 ? -11.360 2.862 15.163 1.00 92.12 82 ASN A C 1
ATOM 647 O O . ASN A 1 82 ? -11.249 2.243 16.224 1.00 92.12 82 ASN A O 1
ATOM 651 N N . GLY A 1 83 ? -10.431 3.709 14.740 1.00 92.50 83 GLY A N 1
ATOM 652 C CA . GLY A 1 83 ? -9.119 3.804 15.363 1.00 92.50 83 GLY A CA 1
ATOM 653 C C . GLY A 1 83 ? -8.166 4.704 14.593 1.00 92.50 83 GLY A C 1
ATOM 654 O O . GLY A 1 83 ? -8.493 5.212 13.522 1.00 92.50 83 GLY A O 1
ATOM 655 N N . LEU A 1 84 ? -6.998 4.950 15.182 1.00 95.19 84 LEU A N 1
ATOM 656 C CA . LEU A 1 84 ? -5.893 5.622 14.509 1.00 95.19 84 LEU A CA 1
ATOM 657 C C . LEU A 1 84 ? -4.978 4.550 13.923 1.00 95.19 84 LEU A C 1
ATOM 659 O O . LEU A 1 84 ? -4.446 3.748 14.686 1.00 95.19 84 LEU A O 1
ATOM 663 N N . TYR A 1 85 ? -4.780 4.592 12.611 1.00 97.12 85 TYR A N 1
ATOM 664 C CA . TYR A 1 85 ? -3.970 3.625 11.873 1.00 97.12 85 TYR A CA 1
ATOM 665 C C . TYR A 1 85 ? -2.920 4.340 11.040 1.00 97.12 85 TYR A C 1
ATOM 667 O O . TYR A 1 85 ? -3.100 5.508 10.675 1.00 97.12 85 TYR A O 1
ATOM 675 N N . ASN A 1 86 ? -1.832 3.642 10.732 1.00 97.94 86 ASN A N 1
ATOM 676 C CA . ASN A 1 86 ? -0.849 4.113 9.770 1.00 97.94 86 ASN A CA 1
ATOM 677 C C . ASN A 1 86 ? -1.140 3.509 8.406 1.00 97.94 86 ASN A C 1
ATOM 679 O O . ASN A 1 86 ? -1.311 2.297 8.276 1.00 97.94 86 ASN A O 1
ATOM 683 N N . PHE A 1 87 ? -1.149 4.364 7.393 1.00 98.19 87 PHE A N 1
ATOM 684 C CA . PHE A 1 87 ? -1.315 3.941 6.018 1.00 98.19 87 PHE A CA 1
ATOM 685 C C . PHE A 1 87 ? -0.025 4.136 5.237 1.00 98.19 87 PHE A C 1
ATOM 687 O O . PHE A 1 87 ? 0.712 5.101 5.454 1.00 98.19 87 PHE A O 1
ATOM 694 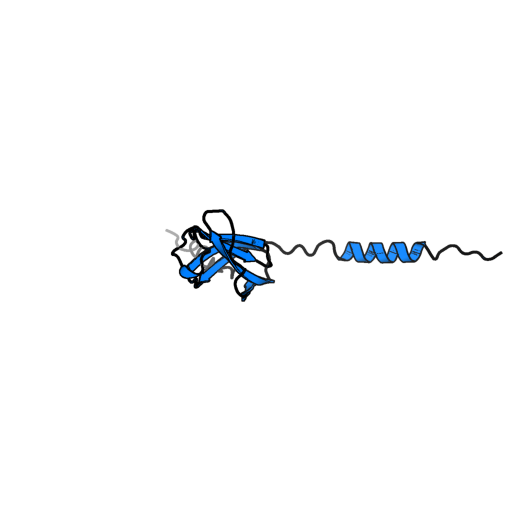N N . ASN A 1 88 ? 0.232 3.214 4.316 1.00 98.12 88 ASN A N 1
ATOM 695 C CA . ASN A 1 88 ? 1.395 3.232 3.437 1.00 98.12 88 ASN A CA 1
ATOM 696 C C . ASN A 1 88 ? 1.007 2.754 2.041 1.00 98.12 88 ASN A C 1
ATOM 698 O O . ASN A 1 88 ? 0.090 1.947 1.889 1.00 98.12 88 ASN A O 1
ATOM 702 N N . LEU A 1 89 ? 1.750 3.204 1.036 1.00 97.88 89 LEU A N 1
ATOM 703 C CA . LEU A 1 89 ? 1.572 2.798 -0.350 1.00 97.88 89 LEU A CA 1
ATOM 704 C C . LEU A 1 89 ? 2.837 2.116 -0.883 1.00 97.88 89 LEU A C 1
ATOM 706 O O . LEU A 1 89 ? 3.948 2.421 -0.445 1.00 97.88 89 LEU A O 1
ATOM 710 N N . THR A 1 90 ? 2.668 1.236 -1.861 1.00 98.00 90 THR A N 1
ATOM 711 C CA . THR A 1 90 ? 3.756 0.707 -2.698 1.00 98.00 90 THR A CA 1
ATOM 712 C C . THR A 1 90 ? 3.353 0.777 -4.163 1.00 98.00 90 THR A C 1
ATOM 714 O O . THR A 1 90 ? 2.164 0.712 -4.484 1.00 98.00 90 THR A O 1
ATOM 717 N N . ALA A 1 91 ? 4.342 0.897 -5.042 1.00 97.75 91 ALA A N 1
ATOM 718 C CA . ALA A 1 91 ? 4.196 0.618 -6.463 1.00 97.75 91 ALA A CA 1
ATOM 719 C C . ALA A 1 91 ? 4.408 -0.879 -6.710 1.00 97.75 91 ALA A C 1
ATOM 721 O O . ALA A 1 91 ? 5.340 -1.463 -6.159 1.00 97.75 91 ALA A O 1
ATOM 722 N N . VAL A 1 92 ? 3.571 -1.476 -7.551 1.00 98.00 92 VAL A N 1
ATOM 723 C CA . VAL A 1 92 ? 3.666 -2.869 -7.996 1.00 98.00 92 VAL A CA 1
ATOM 724 C C . VAL A 1 92 ? 4.120 -2.876 -9.447 1.00 98.00 92 VAL A C 1
ATOM 726 O O . VAL A 1 92 ? 3.592 -2.133 -10.279 1.00 98.00 92 VAL A O 1
ATOM 729 N N . PHE A 1 93 ? 5.100 -3.715 -9.752 1.00 97.56 93 PHE A N 1
ATOM 730 C CA . PHE A 1 93 ? 5.652 -3.854 -11.091 1.00 97.56 93 PHE A CA 1
ATOM 731 C C . PHE A 1 93 ? 5.112 -5.096 -11.806 1.00 97.56 93 PHE A C 1
ATOM 733 O O . PHE A 1 93 ? 4.627 -6.030 -11.172 1.00 97.56 93 PHE A O 1
ATOM 740 N N . ASN A 1 94 ? 5.274 -5.133 -13.127 1.00 97.00 94 ASN A N 1
ATOM 741 C CA . ASN A 1 94 ? 4.826 -6.215 -14.013 1.00 97.00 94 ASN A CA 1
ATOM 742 C C . ASN A 1 94 ? 5.409 -7.619 -13.725 1.00 97.00 94 ASN A C 1
ATOM 744 O O . ASN A 1 94 ? 4.943 -8.610 -14.289 1.00 97.00 94 ASN A O 1
ATOM 748 N N . ASP A 1 95 ? 6.438 -7.733 -12.882 1.00 96.62 95 ASP A N 1
ATOM 749 C CA . ASP A 1 95 ? 6.974 -9.010 -12.392 1.00 96.62 95 ASP A CA 1
ATOM 750 C C . ASP A 1 95 ? 6.382 -9.435 -11.031 1.00 96.62 95 ASP A C 1
ATOM 752 O O . ASP A 1 95 ? 6.753 -10.478 -10.484 1.00 96.62 95 ASP A O 1
ATOM 756 N N . GLY A 1 96 ? 5.456 -8.639 -10.490 1.00 96.12 96 GLY A N 1
ATOM 757 C CA . GLY A 1 96 ? 4.824 -8.816 -9.186 1.00 96.12 96 GLY A CA 1
ATOM 758 C C . GLY A 1 96 ? 5.660 -8.329 -8.001 1.00 96.12 96 GLY A C 1
ATOM 759 O O . GLY A 1 96 ? 5.226 -8.498 -6.859 1.00 96.12 96 GLY A O 1
ATOM 760 N N . SER A 1 97 ? 6.845 -7.757 -8.234 1.00 97.31 97 SER A N 1
ATOM 761 C CA . SER A 1 97 ? 7.636 -7.127 -7.176 1.00 97.31 97 SER A CA 1
ATOM 762 C C . SER A 1 97 ? 7.056 -5.771 -6.770 1.00 97.31 97 SER A C 1
ATOM 764 O O . SER A 1 97 ? 6.312 -5.139 -7.521 1.00 97.31 97 SER A O 1
ATOM 766 N N . GLU A 1 98 ? 7.393 -5.325 -5.560 1.00 97.44 98 GLU A N 1
ATOM 767 C CA . GLU A 1 98 ? 6.931 -4.052 -5.008 1.00 97.44 98 GLU A CA 1
ATOM 768 C C . GLU A 1 98 ? 8.097 -3.101 -4.737 1.00 97.44 98 GLU A C 1
ATOM 770 O O . GLU A 1 98 ? 9.215 -3.517 -4.412 1.00 97.44 98 GLU A O 1
ATOM 775 N N . SER A 1 99 ? 7.826 -1.800 -4.830 1.00 97.00 99 SER A N 1
ATOM 776 C CA . SER A 1 99 ? 8.726 -0.766 -4.331 1.00 97.00 99 SER A CA 1
ATOM 777 C C . SER A 1 99 ? 8.848 -0.824 -2.801 1.00 97.00 99 SER A C 1
ATOM 779 O O . SER A 1 99 ? 8.022 -1.433 -2.119 1.00 97.00 99 SER A O 1
ATOM 781 N N . PRO A 1 100 ? 9.824 -0.113 -2.208 1.00 96.31 100 PRO A N 1
ATOM 782 C CA . PRO A 1 100 ? 9.757 0.222 -0.790 1.00 96.31 100 PRO A CA 1
ATOM 783 C C . PRO A 1 100 ? 8.432 0.915 -0.431 1.00 96.31 100 PRO A C 1
ATOM 785 O O . PRO A 1 100 ? 7.838 1.597 -1.271 1.00 96.31 100 PRO A O 1
ATOM 788 N N . LEU A 1 101 ? 8.008 0.763 0.827 1.00 97.06 101 LEU A N 1
ATOM 789 C CA . LEU A 1 101 ? 6.858 1.477 1.384 1.00 97.06 101 LEU A CA 1
ATOM 790 C C . LEU A 1 101 ? 7.088 2.992 1.339 1.00 97.06 101 LEU A C 1
ATOM 792 O O . LEU A 1 101 ? 8.189 3.468 1.634 1.00 97.06 101 LEU A O 1
ATOM 796 N N . SER A 1 102 ? 6.028 3.740 1.034 1.00 97.25 102 SER A N 1
ATOM 797 C CA . SER A 1 102 ? 5.988 5.190 1.218 1.00 97.25 102 SER A CA 1
ATOM 798 C C . SER A 1 102 ? 6.205 5.574 2.684 1.00 97.25 102 SER A C 1
ATOM 800 O O . SER A 1 102 ? 6.082 4.743 3.590 1.00 97.25 102 SER A O 1
ATOM 802 N N . GLU A 1 103 ? 6.426 6.864 2.945 1.00 96.75 103 GLU A N 1
ATOM 803 C CA . GLU A 1 103 ? 6.263 7.382 4.303 1.00 96.75 103 GLU A CA 1
ATOM 804 C C . GLU A 1 103 ? 4.854 7.066 4.822 1.00 96.75 103 GLU A C 1
ATOM 806 O O . GLU A 1 103 ? 3.872 7.102 4.072 1.00 96.75 103 GLU A O 1
ATOM 811 N N . ALA A 1 104 ? 4.778 6.702 6.102 1.00 97.12 104 ALA A N 1
ATOM 812 C CA . ALA A 1 104 ? 3.515 6.371 6.735 1.00 97.12 104 ALA A CA 1
ATOM 813 C C . ALA A 1 104 ? 2.732 7.647 7.034 1.00 97.12 104 ALA A C 1
ATOM 815 O O . ALA A 1 104 ? 3.282 8.588 7.614 1.00 97.12 104 ALA A O 1
ATOM 816 N N . PHE A 1 105 ? 1.443 7.655 6.705 1.00 95.62 105 PHE A N 1
ATOM 817 C CA . PHE A 1 105 ? 0.545 8.741 7.079 1.00 95.62 105 PHE A CA 1
ATOM 818 C C . PHE A 1 105 ? -0.505 8.245 8.085 1.00 95.62 105 PHE A C 1
ATOM 820 O O . PHE A 1 105 ? -1.243 7.299 7.800 1.00 95.62 105 PHE A O 1
ATOM 827 N N . PRO A 1 106 ? -0.582 8.848 9.286 1.00 96.94 106 PRO A N 1
ATOM 828 C CA . PRO A 1 106 ? -1.559 8.453 10.288 1.00 96.94 106 PRO A CA 1
ATOM 829 C C . PRO A 1 106 ? -2.945 9.014 9.947 1.00 96.94 106 PRO A C 1
ATOM 831 O O . PRO A 1 106 ? -3.093 10.212 9.692 1.00 96.94 106 PRO A O 1
ATOM 834 N N . PHE A 1 107 ? -3.978 8.173 10.002 1.00 95.19 107 PHE A N 1
ATOM 835 C CA . PHE A 1 107 ? -5.359 8.576 9.735 1.00 95.19 107 PHE A CA 1
ATOM 836 C C . PHE A 1 107 ? -6.338 7.980 10.754 1.00 95.19 107 PHE A C 1
ATOM 838 O O . PHE A 1 107 ? -6.253 6.809 11.124 1.00 95.19 107 PHE A O 1
ATOM 845 N N . LEU A 1 108 ? -7.266 8.813 11.237 1.00 94.44 108 LEU A N 1
ATOM 846 C CA . LEU A 1 108 ? -8.266 8.428 12.233 1.00 94.44 108 LEU A CA 1
ATOM 847 C C . LEU A 1 108 ? -9.553 7.963 11.540 1.00 94.44 108 LEU A C 1
ATOM 849 O O . LEU A 1 108 ? -10.335 8.779 11.045 1.00 94.44 108 LEU A O 1
ATOM 853 N N . LEU A 1 109 ? -9.804 6.658 11.575 1.00 92.94 109 LEU A N 1
ATOM 854 C CA . LEU A 1 109 ? -11.066 6.053 11.179 1.00 92.94 109 LEU A CA 1
ATOM 855 C C . LEU A 1 109 ? -12.106 6.278 12.277 1.00 92.94 109 LEU A C 1
ATOM 857 O O . LEU A 1 109 ? -11.975 5.813 13.409 1.00 92.94 109 LEU A O 1
ATOM 861 N N . GLY A 1 110 ? -13.139 7.045 11.942 1.00 88.00 110 GLY A N 1
ATOM 862 C CA . GLY A 1 110 ? -14.254 7.338 12.832 1.00 88.00 110 GLY A CA 1
ATOM 863 C C . GLY A 1 110 ? -15.563 6.738 12.328 1.00 88.00 110 GLY A C 1
ATOM 864 O O . GLY A 1 110 ? -15.697 6.446 11.133 1.00 88.00 110 GLY A O 1
ATOM 865 N N . PRO A 1 111 ? -16.569 6.617 13.210 1.00 82.31 111 PRO A N 1
ATOM 866 C CA . PRO A 1 111 ? -17.880 6.142 12.809 1.00 82.31 111 PRO A CA 1
ATOM 867 C C . PRO A 1 111 ? -18.421 7.039 11.697 1.00 82.31 111 PRO A C 1
ATOM 869 O O . PRO A 1 111 ? -18.341 8.271 11.784 1.00 82.31 111 PRO A O 1
ATOM 872 N N . LYS A 1 112 ? -19.013 6.436 10.657 1.00 69.25 112 LYS A N 1
ATOM 873 C CA . LYS A 1 112 ? -19.736 7.223 9.654 1.00 69.25 112 LYS A CA 1
ATOM 874 C C . LYS A 1 112 ? -20.774 8.065 10.388 1.00 69.25 112 LYS A C 1
ATOM 876 O O . LYS A 1 112 ? -21.588 7.527 11.139 1.00 69.25 112 LYS A O 1
ATOM 881 N N . LYS A 1 113 ? -20.758 9.386 10.179 1.00 61.34 113 LYS A N 1
ATOM 882 C CA . LYS A 1 113 ? -21.865 10.237 10.622 1.00 61.34 113 LYS A CA 1
ATOM 883 C C . LYS A 1 113 ? -23.120 9.668 9.967 1.00 61.34 113 LYS A C 1
ATOM 885 O O . LYS A 1 113 ? -23.246 9.714 8.746 1.00 61.34 113 LYS A O 1
ATOM 890 N N . ALA A 1 114 ? -24.009 9.073 10.760 1.00 56.94 114 ALA A N 1
ATOM 891 C CA . ALA A 1 114 ? -25.314 8.688 10.262 1.00 56.94 114 ALA A CA 1
ATOM 892 C C . ALA A 1 114 ? -25.960 9.968 9.734 1.00 56.94 114 ALA A C 1
ATOM 894 O O . ALA A 1 114 ? -26.155 10.926 10.485 1.00 56.94 114 ALA A O 1
ATOM 895 N N . ASN A 1 115 ? -26.242 10.013 8.435 1.00 51.16 115 ASN A N 1
ATOM 896 C CA . ASN A 1 115 ? -27.082 11.056 7.882 1.00 51.16 115 ASN A CA 1
ATOM 897 C C . ASN A 1 115 ? -28.481 10.839 8.468 1.00 51.16 115 ASN A C 1
ATOM 899 O O . ASN A 1 115 ? -29.310 10.152 7.875 1.00 51.16 115 ASN A O 1
ATOM 903 N N . THR A 1 116 ? -28.743 11.405 9.647 1.00 48.97 116 THR A N 1
ATOM 904 C CA . THR A 1 116 ? -30.076 11.529 10.248 1.00 48.97 116 THR A CA 1
ATOM 905 C C . THR A 1 116 ? -30.866 12.567 9.445 1.00 48.97 116 THR A C 1
ATOM 907 O O . THR A 1 116 ? -31.245 13.630 9.932 1.00 48.97 116 THR A O 1
ATOM 910 N N . GLY A 1 117 ? -31.052 12.289 8.156 1.00 48.09 117 GLY A N 1
ATOM 911 C CA . GLY A 1 117 ? -31.889 13.041 7.242 1.00 48.09 117 GLY A CA 1
ATOM 912 C C . GLY A 1 117 ? -33.343 12.651 7.470 1.00 48.09 117 GLY A C 1
ATOM 913 O O . GLY A 1 117 ? -33.817 11.667 6.923 1.00 48.09 117 GLY A O 1
ATOM 914 N N . VAL A 1 118 ? -34.025 13.425 8.315 1.00 50.44 118 VAL A N 1
ATOM 915 C CA . VAL A 1 118 ? -35.474 13.691 8.281 1.00 50.44 118 VAL A CA 1
ATOM 916 C C . VAL A 1 118 ? -36.381 12.463 8.048 1.00 50.44 118 VAL A C 1
ATOM 918 O O . VAL A 1 118 ? -36.985 12.309 6.993 1.00 50.44 118 VAL A O 1
ATOM 921 N N . ILE A 1 119 ? -36.629 11.669 9.097 1.00 52.34 119 ILE A N 1
ATOM 922 C CA . ILE A 1 119 ? -37.848 10.827 9.201 1.00 52.34 119 ILE A CA 1
ATOM 923 C C . ILE A 1 119 ? -39.004 11.643 9.837 1.00 52.34 119 ILE A C 1
ATOM 925 O O . ILE A 1 119 ? -39.950 11.099 10.390 1.00 52.34 119 ILE A O 1
ATOM 929 N N . LEU A 1 120 ? -38.966 12.983 9.783 1.00 48.59 120 LEU A N 1
ATOM 930 C CA . LEU A 1 120 ? -40.046 13.825 10.327 1.00 48.59 120 LEU A CA 1
ATOM 931 C C . LEU A 1 120 ? -41.157 14.170 9.319 1.00 48.59 120 LEU A C 1
ATOM 933 O O . LEU A 1 120 ? -42.160 14.752 9.719 1.00 48.59 120 LEU A O 1
ATOM 937 N N . ALA A 1 121 ? -41.031 13.809 8.037 1.00 50.88 121 ALA A N 1
ATOM 938 C CA . ALA A 1 121 ? -42.013 14.206 7.019 1.00 50.88 121 ALA A CA 1
ATOM 939 C C . ALA A 1 121 ? -43.131 13.176 6.757 1.00 50.88 121 ALA A C 1
ATOM 941 O O . ALA A 1 121 ? -44.161 13.536 6.195 1.00 50.88 121 ALA A O 1
ATOM 942 N N . VAL A 1 122 ? -42.979 11.910 7.172 1.00 51.91 122 VAL A N 1
ATOM 943 C CA . VAL A 1 122 ? -43.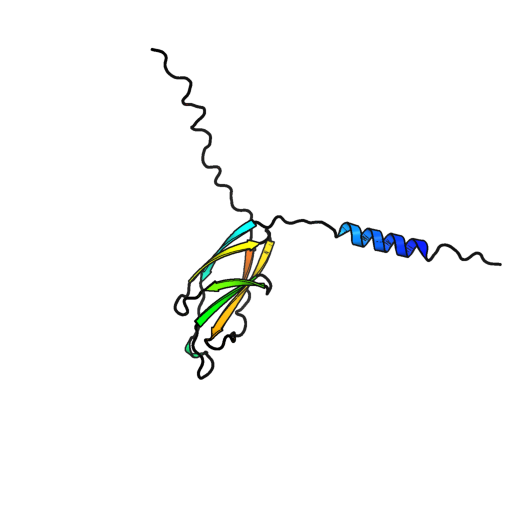957 10.854 6.822 1.00 51.91 122 VAL A CA 1
ATOM 944 C C . VAL A 1 122 ? -45.073 10.700 7.867 1.00 51.91 122 VAL A C 1
ATOM 946 O O . VAL A 1 122 ? -46.170 10.273 7.520 1.00 51.91 122 VAL A O 1
ATOM 949 N N . LEU A 1 123 ? -44.879 11.135 9.120 1.00 50.53 123 LEU A N 1
ATOM 950 C CA . LEU A 1 123 ? -45.949 11.083 10.134 1.00 50.53 123 LEU A CA 1
ATOM 951 C C . LEU A 1 123 ? -46.957 12.250 10.060 1.00 50.53 123 LEU A C 1
ATOM 953 O O . LEU A 1 123 ? -47.982 12.205 10.734 1.00 50.53 123 LEU A O 1
ATOM 957 N N . GLY A 1 124 ? -46.699 13.284 9.248 1.00 45.66 124 GLY A N 1
ATOM 958 C CA . GLY A 1 124 ? -47.550 14.481 9.146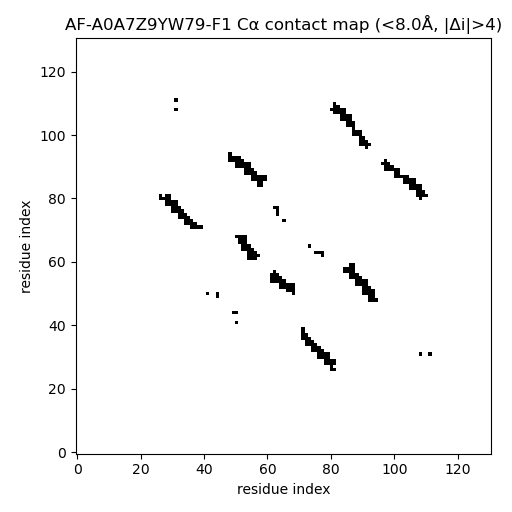 1.00 45.66 124 GLY A CA 1
ATOM 959 C C . GLY A 1 124 ? -48.631 14.451 8.056 1.00 45.66 124 GLY A C 1
ATOM 960 O O . GLY A 1 124 ? -49.453 15.360 8.003 1.00 45.66 124 GLY A O 1
ATOM 961 N N . LEU A 1 125 ? -48.654 13.436 7.182 1.00 50.22 125 LEU A N 1
ATOM 962 C CA . LEU A 1 125 ? -49.521 13.408 5.989 1.00 50.22 125 LEU A CA 1
ATOM 963 C C . LEU A 1 125 ? -50.787 12.539 6.114 1.00 50.22 125 LEU A C 1
ATOM 965 O O . LEU A 1 125 ? -51.544 12.446 5.153 1.00 50.22 125 LEU A O 1
ATOM 969 N N . LEU A 1 126 ? -51.075 11.949 7.282 1.00 51.47 126 LEU A N 1
ATOM 970 C CA . LEU A 1 126 ? -52.268 11.103 7.479 1.00 51.47 126 LEU A CA 1
ATOM 971 C C . LEU A 1 126 ? -53.436 11.765 8.231 1.00 51.47 126 LEU A C 1
ATOM 973 O O . LEU A 1 126 ? -54.437 11.104 8.482 1.00 51.47 126 LEU A O 1
ATOM 977 N N . LEU A 1 127 ? -53.374 13.062 8.547 1.00 53.06 127 LEU A N 1
ATOM 978 C CA . LEU A 1 127 ? -54.488 13.768 9.200 1.00 53.06 127 LEU A CA 1
ATOM 979 C C . LEU A 1 127 ? -54.866 15.070 8.4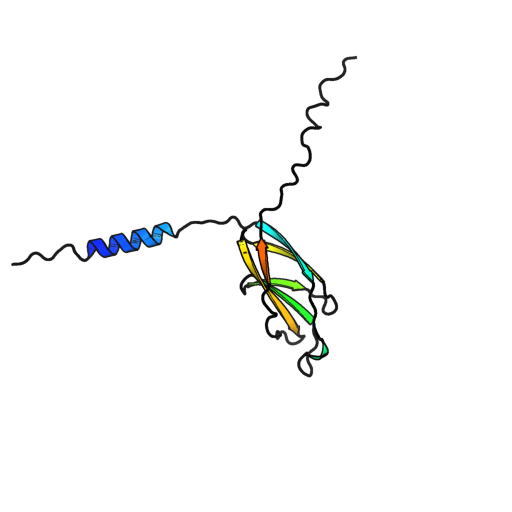84 1.00 53.06 127 LEU A C 1
ATOM 981 O O . LEU A 1 127 ? -54.958 16.117 9.116 1.00 53.06 127 LEU A O 1
ATOM 985 N N . ASN A 1 128 ? -55.105 15.036 7.170 1.00 47.31 128 ASN A N 1
ATOM 986 C CA . ASN A 1 128 ? -55.952 16.056 6.543 1.00 47.31 128 ASN A CA 1
ATOM 987 C C . ASN A 1 128 ? -56.495 15.584 5.185 1.00 47.31 128 ASN A C 1
ATOM 989 O O . ASN A 1 128 ? -55.832 15.729 4.163 1.00 47.31 128 ASN A O 1
ATOM 993 N N . LYS A 1 129 ? -57.715 15.046 5.143 1.00 38.88 129 LYS A N 1
ATOM 994 C CA . LYS A 1 129 ? -58.927 15.844 4.897 1.00 38.88 129 LYS A CA 1
ATOM 995 C C . LYS A 1 129 ? -60.079 14.904 4.537 1.00 38.88 129 LYS A C 1
ATOM 997 O O . LYS A 1 129 ? -60.039 14.211 3.524 1.00 38.88 129 LYS A O 1
ATOM 1002 N N . SER A 1 130 ? -61.097 14.916 5.388 1.00 40.75 130 SER A N 1
ATOM 1003 C CA . SER A 1 130 ? -62.436 14.425 5.089 1.00 40.75 130 SER A CA 1
ATOM 1004 C C . SER A 1 130 ? -62.994 15.128 3.848 1.00 40.75 130 SER A C 1
ATOM 1006 O O . SER A 1 130 ? -62.902 16.356 3.742 1.00 40.75 130 SER A O 1
ATOM 1008 N N . ILE A 1 131 ? -63.596 14.351 2.952 1.00 42.91 131 ILE A N 1
ATOM 1009 C CA . ILE A 1 131 ? -64.723 14.775 2.115 1.00 42.91 131 ILE A CA 1
ATOM 1010 C C . ILE A 1 131 ? -65.918 13.958 2.589 1.00 42.91 131 ILE A C 1
ATOM 1012 O O . ILE A 1 131 ? -65.724 12.738 2.797 1.00 42.91 131 ILE A O 1
#

Secondary structure (DSSP, 8-state):
-----SHHHHHHHHHHHHHHTTS------EEEEEEEE----GGGSPTT--EEEEEEEETTEEEEEE--TT-SEEEEEEEE-SEEEEEEEEEEETTS-BPPPPPPEEEEE---------SSSSTTSSS----